Protein AF-A0A3A6Q517-F1 (afdb_monomer_lite)

Sequence (153 aa):
MKALTSQELNMALAALRWMQETMEQSNPKELSDFFARLPHFTDEKPLSGEEIDTLCEKMYSLDKPALQTDITDLVDGLGDKVSASVEIGNIGGELLLSAKGYSDCNSEDNVGFPLLIENNAGNLQLRVWADINKEDPTHVISLQGAKNEMRQE

Radius of gyration: 21.22 Å; chains: 1; bounding box: 34×65×42 Å

Secondary structure (DSSP, 8-state):
-PPPPHHHHHHHHHHHHHHHHHHHHS-HHHHHHHHTTS----SPPPPPHHHHHHHHHHHHTS----EEEEE---SSS-SPPEEEEEEE-SSS--EEEEETTB--TTS-TTTS-SEEEEEETTEEEEEE---TT-SS-SEEEE-GGGSGGG---

Structure (mmCIF, N/CA/C/O backbone):
data_AF-A0A3A6Q517-F1
#
_entry.id   AF-A0A3A6Q517-F1
#
loop_
_atom_site.group_PDB
_atom_site.id
_atom_site.type_symbol
_atom_site.label_atom_id
_atom_site.label_alt_id
_atom_site.label_comp_id
_atom_site.label_asym_id
_atom_site.label_entity_id
_atom_site.label_seq_id
_atom_site.pdbx_PDB_ins_code
_atom_site.Cartn_x
_atom_site.Cartn_y
_atom_site.Cartn_z
_atom_site.occupancy
_atom_site.B_iso_or_equiv
_atom_site.auth_seq_id
_atom_site.auth_comp_id
_atom_site.auth_asym_id
_atom_site.auth_atom_id
_atom_site.pdbx_PDB_model_num
ATOM 1 N N . MET A 1 1 ? 16.006 15.776 25.850 1.00 39.28 1 MET A N 1
ATOM 2 C CA . MET A 1 1 ? 14.824 15.877 24.967 1.00 39.28 1 MET A CA 1
ATOM 3 C C . MET A 1 1 ? 14.532 14.489 24.431 1.00 39.28 1 MET A C 1
ATOM 5 O O . MET A 1 1 ? 15.463 13.849 23.961 1.00 39.28 1 MET A O 1
ATOM 9 N N . LYS A 1 2 ? 13.303 13.985 24.586 1.00 38.66 2 LYS A N 1
ATOM 10 C CA . LYS A 1 2 ? 12.895 12.700 24.002 1.00 38.66 2 LYS A CA 1
ATOM 11 C C . LYS A 1 2 ? 12.576 12.963 22.528 1.00 38.66 2 LYS A C 1
ATOM 13 O O . LYS A 1 2 ? 11.812 13.883 22.257 1.00 38.66 2 LYS A O 1
ATOM 18 N N . ALA A 1 3 ? 13.210 12.237 21.610 1.00 47.69 3 ALA A N 1
ATOM 19 C CA . ALA A 1 3 ? 12.895 12.350 20.189 1.00 47.69 3 ALA A CA 1
ATOM 20 C C . ALA A 1 3 ? 11.432 11.940 19.969 1.00 47.69 3 ALA A C 1
ATOM 22 O O . ALA A 1 3 ? 10.986 10.947 20.551 1.00 47.69 3 ALA A O 1
ATOM 23 N N . LEU A 1 4 ? 10.700 12.730 19.183 1.00 45.78 4 LEU A N 1
ATOM 24 C CA . LEU A 1 4 ? 9.345 12.386 18.764 1.00 45.78 4 LEU A CA 1
ATOM 25 C C . LEU A 1 4 ? 9.402 11.121 17.906 1.00 45.78 4 LEU A C 1
ATOM 27 O O . LEU A 1 4 ? 10.318 10.937 17.103 1.00 45.78 4 LEU A O 1
ATOM 31 N N . THR A 1 5 ? 8.430 10.243 18.093 1.00 50.12 5 THR A N 1
ATOM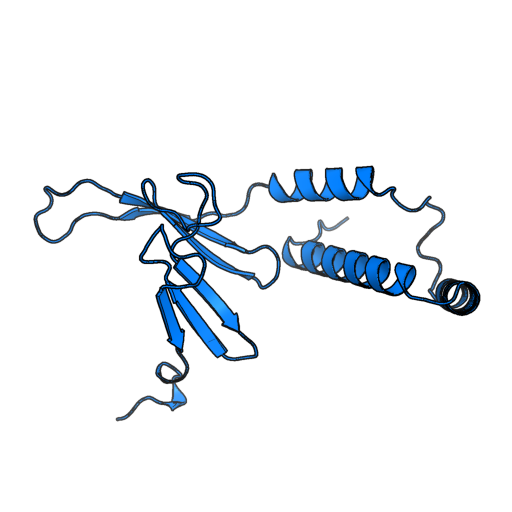 32 C CA . THR A 1 5 ? 8.226 9.082 17.228 1.00 50.12 5 THR A CA 1
ATOM 33 C C . THR A 1 5 ? 7.721 9.535 15.856 1.00 50.12 5 THR A C 1
ATOM 35 O O . THR A 1 5 ? 7.118 10.602 15.724 1.00 50.12 5 THR A O 1
ATOM 38 N N . SER A 1 6 ? 7.925 8.718 14.820 1.00 47.69 6 SER A N 1
ATOM 39 C CA . SER A 1 6 ? 7.475 9.034 13.455 1.00 47.69 6 SER A CA 1
ATOM 40 C C . SER A 1 6 ? 5.971 9.327 13.387 1.00 47.69 6 SER A C 1
ATOM 42 O O . SER A 1 6 ? 5.545 10.225 12.671 1.00 47.69 6 SER A O 1
ATOM 44 N N . GLN A 1 7 ? 5.170 8.635 14.201 1.00 45.28 7 GLN A N 1
ATOM 45 C CA . GLN A 1 7 ? 3.728 8.857 14.304 1.00 45.28 7 GLN A CA 1
ATOM 46 C C . GLN A 1 7 ? 3.382 10.233 14.898 1.00 45.28 7 GLN A C 1
ATOM 48 O O . GLN A 1 7 ? 2.520 10.935 14.371 1.00 45.28 7 GLN A O 1
ATOM 53 N N . GLU A 1 8 ? 4.072 10.644 15.967 1.00 46.62 8 GLU A N 1
ATOM 54 C CA . GLU A 1 8 ? 3.880 11.961 16.591 1.00 46.62 8 GLU A CA 1
ATOM 55 C C . GLU A 1 8 ? 4.277 13.096 15.636 1.00 46.62 8 GLU A C 1
ATOM 57 O O . GLU A 1 8 ? 3.623 14.138 15.596 1.00 46.62 8 GLU A O 1
ATOM 62 N N . LEU A 1 9 ? 5.308 12.874 14.821 1.00 55.22 9 LEU A N 1
ATOM 63 C CA . LEU A 1 9 ? 5.776 13.842 13.835 1.00 55.22 9 LEU A CA 1
ATOM 64 C C . LEU A 1 9 ? 4.800 13.988 12.653 1.00 55.22 9 LEU A C 1
ATOM 66 O O . LEU A 1 9 ? 4.502 15.105 12.232 1.00 55.22 9 LEU A O 1
ATOM 70 N N . ASN A 1 10 ? 4.234 12.881 12.168 1.00 48.44 10 ASN A N 1
ATOM 71 C CA . ASN A 1 10 ? 3.247 12.896 11.085 1.00 48.44 10 ASN A CA 1
ATOM 72 C C . ASN A 1 10 ? 1.922 13.544 11.514 1.00 48.44 10 ASN A C 1
ATOM 74 O O . ASN A 1 10 ? 1.327 14.303 10.749 1.00 48.44 10 ASN A O 1
ATOM 78 N N . MET A 1 11 ? 1.494 13.332 12.764 1.00 48.19 11 MET A N 1
ATOM 79 C CA . MET A 1 11 ? 0.357 14.058 13.339 1.00 48.19 11 MET A CA 1
ATOM 80 C C . MET A 1 11 ? 0.623 15.564 13.441 1.00 48.19 11 MET A C 1
ATOM 82 O O . MET A 1 11 ? -0.268 16.362 13.146 1.00 48.19 11 MET A O 1
ATOM 86 N N . ALA A 1 12 ? 1.838 15.962 13.829 1.00 56.16 12 ALA A N 1
ATOM 87 C CA . ALA A 1 12 ? 2.215 17.371 13.890 1.00 56.16 12 ALA A CA 1
ATOM 88 C C . ALA A 1 12 ? 2.194 18.024 12.496 1.00 56.16 12 ALA A C 1
ATOM 90 O O . ALA A 1 12 ? 1.658 19.120 12.345 1.00 56.16 12 ALA A O 1
ATOM 91 N N . LEU A 1 13 ? 2.686 17.335 11.462 1.00 56.12 13 LEU A N 1
ATOM 92 C CA . LEU A 1 13 ? 2.620 17.816 10.078 1.00 56.12 13 LEU A CA 1
ATOM 93 C C . LEU A 1 13 ? 1.189 17.934 9.546 1.00 56.12 13 LEU A C 1
ATOM 95 O O . LEU A 1 13 ? 0.857 18.937 8.917 1.00 56.12 13 LEU A O 1
ATOM 99 N N . ALA A 1 14 ? 0.339 16.933 9.791 1.00 50.75 14 ALA A N 1
ATOM 100 C CA . ALA A 1 14 ? -1.060 16.976 9.370 1.00 50.75 14 ALA A CA 1
ATOM 101 C C . ALA A 1 14 ? -1.801 18.155 10.021 1.00 50.75 14 ALA A C 1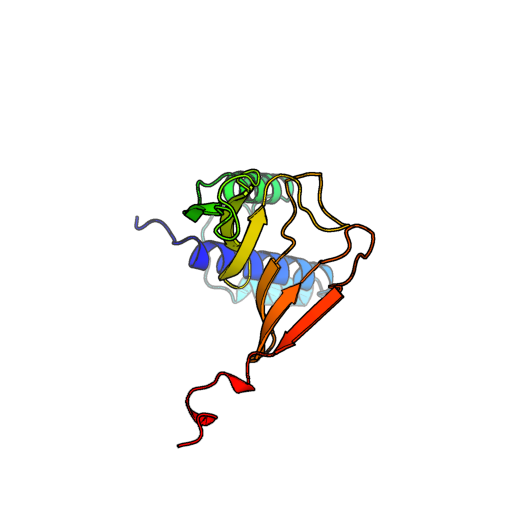
ATOM 103 O O . ALA A 1 14 ? -2.565 18.851 9.354 1.00 50.75 14 ALA A O 1
ATOM 104 N N . ALA A 1 15 ? -1.515 18.431 11.298 1.00 54.28 15 ALA A N 1
ATOM 105 C CA . ALA A 1 15 ? -2.044 19.598 11.993 1.00 54.28 15 ALA A CA 1
ATOM 106 C C . ALA A 1 15 ? -1.531 20.915 11.388 1.00 54.28 15 ALA A C 1
ATOM 108 O O . ALA A 1 15 ? -2.323 21.832 11.187 1.00 54.28 15 ALA A O 1
ATOM 109 N N . LEU A 1 16 ? -0.240 21.003 11.049 1.00 59.94 16 LEU A N 1
ATOM 110 C CA . LEU A 1 16 ? 0.347 22.194 10.426 1.00 59.94 16 LEU A CA 1
ATOM 111 C C . LEU A 1 16 ? -0.229 22.466 9.028 1.00 59.94 16 LEU A C 1
ATOM 113 O O . LEU A 1 16 ? -0.561 23.610 8.729 1.00 59.94 16 LEU A O 1
ATOM 117 N N . ARG A 1 17 ? -0.417 21.431 8.200 1.00 54.97 17 ARG A N 1
ATOM 118 C CA . ARG A 1 17 ? -1.037 21.563 6.869 1.00 54.97 17 ARG A CA 1
ATOM 119 C C . ARG A 1 17 ? -2.504 21.962 6.951 1.00 54.97 17 ARG A C 1
ATOM 121 O O . ARG A 1 17 ? -2.914 22.902 6.282 1.00 54.97 17 ARG A O 1
ATOM 128 N N . TRP A 1 18 ? -3.273 21.315 7.827 1.00 57.59 18 TRP A N 1
ATOM 129 C CA . TRP A 1 18 ? -4.666 21.693 8.058 1.00 57.59 18 TRP A CA 1
ATOM 130 C C . TRP A 1 18 ? -4.785 23.139 8.553 1.00 57.59 18 TRP A C 1
ATOM 132 O O . TRP A 1 18 ? -5.655 23.882 8.097 1.00 57.59 18 TRP A O 1
ATOM 142 N N . MET A 1 19 ? -3.888 23.568 9.449 1.00 58.69 19 MET A N 1
ATOM 143 C CA . MET A 1 19 ? -3.813 24.966 9.863 1.00 58.69 19 MET A CA 1
ATOM 144 C C . MET A 1 19 ? -3.512 25.869 8.667 1.00 58.69 19 MET A C 1
ATOM 146 O O . MET A 1 19 ? -4.212 26.857 8.496 1.00 58.69 19 MET A O 1
ATOM 150 N N . GLN A 1 20 ? -2.537 25.536 7.819 1.00 58.16 20 GLN A N 1
ATOM 151 C CA . GLN A 1 20 ? -2.196 26.331 6.635 1.00 58.16 20 GLN A CA 1
ATOM 152 C C . GLN A 1 20 ? -3.383 26.501 5.673 1.00 58.16 20 GLN A C 1
ATOM 154 O O . GLN A 1 20 ? -3.731 27.630 5.331 1.00 58.16 20 GLN A O 1
ATOM 159 N N . GLU A 1 21 ? -4.062 25.412 5.318 1.00 58.59 21 GLU A N 1
ATOM 160 C CA . GLU A 1 21 ? -5.232 25.432 4.428 1.00 58.59 21 GLU A CA 1
ATOM 161 C C . GLU A 1 21 ? -6.407 26.212 5.034 1.00 58.59 21 GLU A C 1
ATOM 163 O O . GLU A 1 21 ? -7.084 26.984 4.353 1.00 58.59 21 GLU A O 1
ATOM 168 N N . THR A 1 22 ? -6.625 26.059 6.342 1.00 57.16 22 THR A N 1
ATOM 169 C CA . THR A 1 22 ? -7.655 26.810 7.070 1.00 57.16 22 THR A CA 1
ATOM 170 C C . THR A 1 22 ? -7.302 28.298 7.128 1.00 57.16 22 THR A C 1
ATOM 172 O O . THR A 1 22 ? -8.184 29.150 7.013 1.00 57.16 22 THR A O 1
ATOM 175 N N . MET A 1 23 ? -6.017 28.638 7.263 1.00 55.53 23 MET A N 1
ATOM 176 C CA . MET A 1 23 ? -5.536 30.019 7.314 1.00 55.53 23 MET A CA 1
ATOM 177 C C . MET A 1 23 ? -5.694 30.754 5.981 1.00 55.53 23 MET A C 1
ATOM 179 O O . MET A 1 23 ? -6.083 31.918 5.984 1.00 55.53 23 MET A O 1
ATOM 183 N N . GLU A 1 24 ? -5.465 30.085 4.851 1.00 61.19 24 GLU A N 1
ATOM 184 C CA . GLU A 1 24 ? -5.629 30.671 3.511 1.00 61.19 24 GLU A CA 1
ATOM 185 C C . GLU A 1 24 ? -7.087 31.035 3.181 1.00 61.19 24 GLU A C 1
ATOM 187 O O . GLU A 1 24 ? -7.343 31.931 2.377 1.00 61.19 24 GLU A O 1
ATOM 192 N N . GLN A 1 25 ? -8.051 30.377 3.830 1.00 59.19 25 GLN A N 1
ATOM 193 C CA . GLN A 1 25 ? -9.485 30.577 3.597 1.00 59.19 25 GLN A CA 1
ATOM 194 C C . GLN A 1 25 ? -10.156 31.498 4.630 1.00 59.19 25 GLN A C 1
ATOM 196 O O . GLN A 1 25 ? -11.328 31.849 4.475 1.00 59.19 25 GLN A O 1
ATOM 201 N N . SER A 1 26 ? -9.439 31.896 5.684 1.00 58.69 26 SER A N 1
ATOM 202 C CA . SER A 1 26 ? -10.014 32.596 6.839 1.00 58.69 26 SER A CA 1
ATOM 203 C C . SER A 1 26 ? -9.890 34.121 6.754 1.00 58.69 26 SER A C 1
ATOM 205 O O . SER A 1 26 ? -8.924 34.676 6.233 1.00 58.69 26 SER A O 1
ATOM 207 N N . ASN A 1 27 ? -10.869 34.830 7.328 1.00 67.69 27 ASN A N 1
ATOM 208 C CA . ASN A 1 27 ? -10.854 36.289 7.427 1.00 67.69 27 ASN A CA 1
ATOM 209 C C . ASN A 1 27 ? -9.667 36.759 8.304 1.00 67.69 27 ASN A C 1
ATOM 211 O O . ASN A 1 27 ? -9.526 36.275 9.431 1.00 67.69 27 ASN A O 1
ATOM 215 N N . PRO A 1 28 ? -8.861 37.751 7.868 1.00 62.62 28 PRO A N 1
ATOM 216 C CA . PRO A 1 28 ? -7.705 38.266 8.614 1.00 62.62 28 PRO A CA 1
ATOM 217 C C . PRO A 1 28 ? -7.968 38.620 10.084 1.00 62.62 28 PRO A C 1
ATOM 219 O O . PRO A 1 28 ? -7.081 38.497 10.928 1.00 62.62 28 PRO A O 1
ATOM 222 N N . LYS A 1 29 ? -9.192 39.055 10.411 1.00 64.19 29 LYS A N 1
ATOM 223 C CA . LYS A 1 29 ? -9.570 39.413 11.784 1.00 64.19 29 LYS A CA 1
ATOM 224 C C . LYS A 1 29 ? -9.787 38.189 12.683 1.00 64.19 29 LYS A C 1
ATOM 226 O O . LYS A 1 29 ? -9.386 38.209 13.840 1.00 64.19 29 LYS A O 1
ATOM 231 N N . GLU A 1 30 ? -10.368 37.119 12.149 1.00 61.91 30 GLU A N 1
ATOM 232 C CA . GLU A 1 30 ? -10.580 35.869 12.893 1.00 61.91 30 GLU A CA 1
ATOM 233 C C . GLU A 1 30 ? -9.257 35.139 13.142 1.00 61.91 30 GLU A C 1
ATOM 235 O O . GLU A 1 30 ? -9.056 34.569 14.213 1.00 61.91 30 GLU A O 1
ATOM 240 N N . LEU A 1 31 ? -8.317 35.242 12.197 1.00 58.44 31 LEU A N 1
ATOM 241 C CA . LEU A 1 31 ? -6.949 34.746 12.353 1.00 58.44 31 LEU A CA 1
ATOM 242 C C . LEU A 1 31 ? -6.211 35.449 13.492 1.00 58.44 31 LEU A C 1
ATOM 244 O O . LEU A 1 31 ? -5.636 34.788 14.354 1.00 58.44 31 LEU A O 1
ATOM 248 N N . SER A 1 32 ? -6.281 36.781 13.532 1.00 56.44 32 SER A N 1
ATOM 249 C CA . SER A 1 32 ? -5.747 37.607 14.625 1.00 56.44 32 SER A CA 1
ATOM 250 C C . SER A 1 32 ? -6.244 37.130 15.994 1.00 56.44 32 SER A C 1
ATOM 252 O O . SER A 1 32 ? -5.451 36.893 16.907 1.00 56.44 32 SER A O 1
ATOM 254 N N . ASP A 1 33 ? -7.558 36.944 16.123 1.00 62.28 33 ASP A N 1
ATOM 255 C CA . ASP A 1 33 ? -8.184 36.562 17.389 1.00 62.28 33 ASP A CA 1
ATOM 256 C C . ASP A 1 33 ? -7.875 35.103 17.769 1.00 62.28 33 ASP A C 1
ATOM 258 O O . ASP A 1 33 ? -7.776 34.776 18.953 1.00 62.28 33 ASP A O 1
ATOM 262 N N . PHE A 1 34 ? -7.681 34.221 16.784 1.00 60.50 34 PHE A N 1
ATOM 263 C CA . PHE A 1 34 ? -7.238 32.843 16.996 1.00 60.50 34 PHE A CA 1
ATOM 264 C C . PHE A 1 34 ? -5.795 32.779 17.517 1.00 60.50 34 PHE A C 1
ATOM 266 O O . PHE A 1 34 ? -5.551 32.150 18.548 1.00 60.50 34 PHE A O 1
ATOM 273 N N . PHE A 1 35 ? -4.854 33.485 16.880 1.00 52.47 35 PHE A N 1
ATOM 274 C CA . PHE A 1 35 ? -3.457 33.545 17.330 1.00 52.47 35 PHE A CA 1
ATOM 275 C C . PHE A 1 35 ? -3.313 34.168 18.721 1.00 52.47 35 PHE A C 1
ATOM 277 O O . PHE A 1 35 ? -2.495 33.707 19.512 1.00 52.47 35 PHE A O 1
ATOM 284 N N . ALA A 1 36 ? -4.149 35.153 19.061 1.00 56.16 36 ALA A N 1
ATOM 285 C CA . ALA A 1 36 ? -4.180 35.747 20.397 1.00 56.16 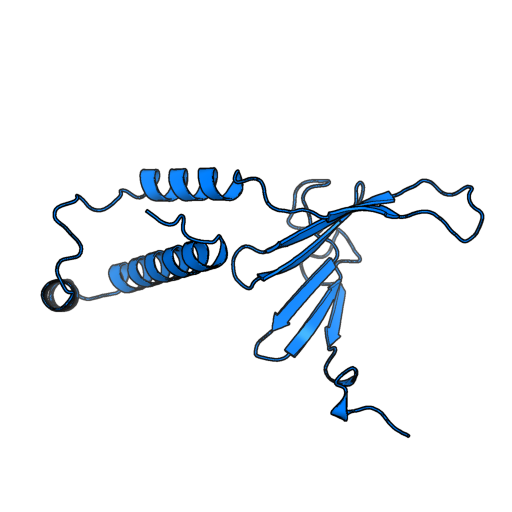36 ALA A CA 1
ATOM 286 C C . ALA A 1 36 ? -4.658 34.774 21.494 1.00 56.16 36 ALA A C 1
ATOM 288 O O . ALA A 1 36 ? -4.417 35.013 22.678 1.00 56.16 36 ALA A O 1
ATOM 289 N N . ARG A 1 37 ? -5.358 33.692 21.120 1.00 53.81 37 ARG A N 1
ATOM 290 C CA . ARG A 1 37 ? -5.904 32.684 22.044 1.00 53.81 37 ARG A CA 1
ATOM 291 C C . ARG A 1 37 ? -5.041 31.434 22.165 1.00 53.81 37 ARG A C 1
ATOM 293 O O . ARG A 1 37 ? -5.256 30.659 23.099 1.00 53.81 37 ARG A O 1
ATOM 300 N N . LEU A 1 38 ? -4.103 31.216 21.246 1.00 46.97 38 LEU A N 1
ATOM 301 C CA . LEU A 1 38 ? -3.132 30.142 21.388 1.00 46.97 38 LEU A CA 1
ATOM 302 C C . LEU A 1 38 ? -2.158 30.506 22.519 1.00 46.97 38 LEU A C 1
ATOM 304 O O . LEU A 1 38 ? -1.681 31.642 22.570 1.00 46.97 38 LEU A O 1
ATOM 308 N N . PRO A 1 39 ? -1.847 29.579 23.445 1.00 42.88 39 PRO A N 1
ATOM 309 C CA . PRO A 1 39 ? -0.744 29.801 24.371 1.00 42.88 39 PRO A CA 1
ATOM 310 C C . PRO A 1 39 ? 0.507 30.080 23.535 1.00 42.88 39 PRO A C 1
ATOM 312 O O . PRO A 1 39 ? 0.703 29.409 22.524 1.00 42.88 39 PRO A O 1
ATOM 315 N N . HIS A 1 40 ? 1.305 31.084 23.917 1.00 43.91 40 HIS A N 1
ATOM 316 C CA . HIS A 1 40 ? 2.513 31.481 23.195 1.00 43.91 40 HIS A CA 1
ATOM 317 C C . HIS A 1 40 ? 3.434 30.270 22.991 1.00 43.91 40 HIS A C 1
ATOM 319 O O . HIS A 1 40 ? 4.265 29.954 23.844 1.00 43.91 40 HIS A O 1
ATOM 325 N N . PHE A 1 41 ? 3.292 29.584 21.858 1.00 39.03 41 PHE A N 1
ATOM 326 C CA . PHE A 1 41 ? 4.268 28.635 21.350 1.00 39.03 41 PHE A CA 1
ATOM 327 C C . PHE A 1 41 ? 5.429 29.459 20.786 1.00 39.03 41 PHE A C 1
ATOM 329 O O . PHE A 1 41 ? 5.582 29.593 19.583 1.00 39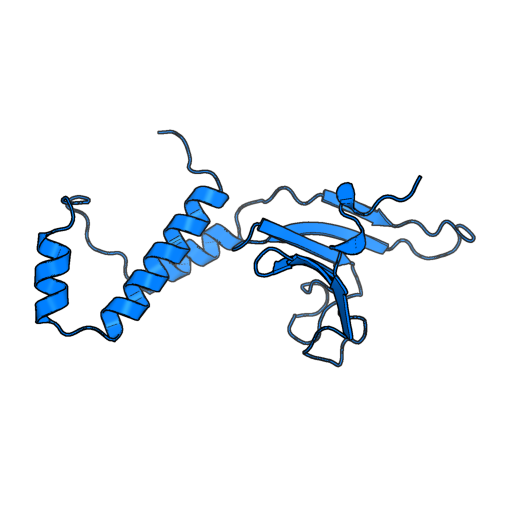.03 41 PHE A O 1
ATOM 336 N N . THR A 1 42 ? 6.170 30.042 21.735 1.00 40.88 42 THR A N 1
ATOM 337 C CA . THR A 1 42 ? 7.568 30.495 21.717 1.00 40.88 42 THR A CA 1
ATOM 338 C C . THR A 1 42 ? 7.998 31.526 20.670 1.00 40.88 42 THR A C 1
ATOM 340 O O . THR A 1 42 ? 7.559 31.520 19.533 1.00 40.88 42 THR A O 1
ATOM 343 N N . ASP A 1 43 ? 8.907 32.407 21.090 1.00 40.12 43 ASP A N 1
ATOM 344 C CA . ASP A 1 43 ? 9.498 33.569 20.404 1.00 40.12 43 ASP A CA 1
ATOM 345 C C . ASP A 1 43 ? 10.247 33.292 19.074 1.00 40.12 43 ASP A C 1
ATOM 347 O O . ASP A 1 43 ? 11.142 34.047 18.689 1.00 40.12 43 ASP A O 1
ATOM 351 N N . GLU A 1 44 ? 9.923 32.217 18.359 1.00 46.38 44 GLU A N 1
ATOM 352 C CA . GLU A 1 44 ? 10.574 31.836 17.110 1.00 46.38 44 GLU A CA 1
ATOM 353 C C . GLU A 1 44 ? 9.738 32.232 15.889 1.00 46.38 44 GLU A C 1
ATOM 355 O O . GLU A 1 44 ? 8.507 32.172 15.869 1.00 46.38 44 GLU A O 1
ATOM 360 N N . LYS A 1 45 ? 10.436 32.689 14.846 1.00 49.06 45 LYS A N 1
ATOM 361 C CA . LYS A 1 45 ? 9.824 33.079 13.576 1.00 49.06 45 LYS A CA 1
ATOM 362 C C . LYS A 1 45 ? 9.120 31.856 12.958 1.00 49.06 45 LYS A C 1
ATOM 364 O O . LYS A 1 45 ? 9.726 30.786 12.940 1.00 49.06 45 LYS A O 1
ATOM 369 N N . PRO A 1 46 ? 7.901 32.004 12.404 1.00 54.78 46 PRO A N 1
ATOM 370 C CA . PRO A 1 46 ? 7.251 30.929 11.661 1.00 54.78 46 PRO A CA 1
ATOM 371 C C . PRO A 1 46 ? 8.163 30.402 10.549 1.00 54.78 46 PRO A C 1
ATOM 373 O O . PRO A 1 46 ? 8.814 31.199 9.865 1.00 54.78 46 PRO A O 1
ATOM 376 N N . LEU A 1 47 ? 8.177 29.080 10.362 1.00 55.16 47 LEU A N 1
ATOM 377 C CA . LEU A 1 47 ? 8.879 28.446 9.248 1.00 55.16 47 LEU A CA 1
ATOM 378 C C . LEU A 1 47 ? 8.284 28.934 7.922 1.00 55.16 47 LEU A C 1
ATOM 380 O O . LEU A 1 47 ? 7.067 29.037 7.763 1.00 55.16 47 LEU A O 1
ATOM 384 N N . SER A 1 48 ? 9.153 29.247 6.971 1.00 66.81 48 SER A N 1
ATOM 385 C CA . SER A 1 48 ? 8.784 29.506 5.583 1.00 66.81 48 SER A CA 1
ATOM 386 C C . SER A 1 48 ? 8.354 28.219 4.874 1.00 66.81 48 SER A C 1
ATOM 388 O O . SER A 1 48 ? 8.689 27.117 5.305 1.00 66.81 48 SER A O 1
ATOM 390 N N . GLY A 1 49 ? 7.633 28.355 3.755 1.00 58.12 49 GLY A N 1
ATOM 391 C CA . GLY A 1 49 ? 7.222 27.205 2.938 1.00 58.12 49 GLY A CA 1
ATOM 392 C C . GLY A 1 49 ? 8.404 26.326 2.512 1.00 58.12 49 GLY A C 1
ATOM 393 O O . GLY A 1 49 ? 8.344 25.116 2.666 1.00 58.12 49 GLY A O 1
ATOM 394 N N . GLU A 1 50 ? 9.525 26.933 2.114 1.00 66.00 50 GLU A N 1
ATOM 395 C CA . GLU A 1 50 ? 10.751 26.215 1.731 1.00 66.00 50 GLU A CA 1
ATOM 396 C C . GLU A 1 50 ? 11.364 25.421 2.901 1.00 66.00 50 GLU A C 1
ATOM 398 O O . GLU A 1 50 ? 11.873 24.313 2.721 1.00 66.00 50 GLU A O 1
ATOM 403 N N . GLU A 1 51 ? 11.285 25.950 4.126 1.00 60.62 51 GLU A N 1
ATOM 404 C CA . GLU A 1 51 ? 11.733 25.238 5.328 1.00 60.62 51 GLU A CA 1
ATOM 405 C C . GLU A 1 51 ? 10.815 24.055 5.656 1.00 60.62 51 GLU A C 1
ATOM 407 O O . GLU A 1 51 ? 11.302 22.999 6.065 1.00 60.62 51 GLU A O 1
ATOM 412 N N . ILE A 1 52 ? 9.504 24.205 5.440 1.00 60.84 52 ILE A N 1
ATOM 413 C CA . ILE A 1 52 ? 8.528 23.118 5.578 1.00 60.84 52 ILE A CA 1
ATOM 414 C C . ILE A 1 52 ? 8.796 22.031 4.533 1.00 60.84 52 ILE A C 1
ATOM 416 O O . ILE A 1 52 ? 8.832 20.852 4.888 1.00 60.84 52 ILE A O 1
ATOM 420 N N . ASP A 1 53 ? 9.040 22.406 3.279 1.00 60.56 53 ASP A N 1
ATOM 421 C CA . ASP A 1 53 ? 9.344 21.471 2.193 1.00 60.56 53 ASP A CA 1
ATOM 422 C C . ASP A 1 53 ? 10.643 20.707 2.475 1.00 60.56 53 ASP A C 1
ATOM 424 O O . ASP A 1 53 ? 10.666 19.477 2.444 1.00 60.56 53 ASP A O 1
ATOM 428 N N . THR A 1 54 ? 11.694 21.412 2.898 1.00 67.69 54 THR A N 1
ATOM 429 C CA . THR A 1 54 ? 12.975 20.805 3.292 1.00 67.69 54 THR A CA 1
ATOM 430 C C . THR A 1 54 ? 12.816 19.838 4.471 1.00 67.69 54 THR A C 1
ATOM 432 O O . THR A 1 54 ? 13.468 18.792 4.529 1.00 67.69 54 THR A O 1
ATOM 435 N N . LEU A 1 55 ? 11.975 20.179 5.453 1.00 62.38 55 LEU A N 1
ATOM 436 C CA . LEU A 1 55 ? 11.670 19.288 6.574 1.00 62.38 55 LEU A CA 1
ATOM 437 C C . LEU A 1 55 ? 10.906 18.051 6.104 1.00 62.38 55 LEU A C 1
ATOM 439 O O . LEU A 1 55 ? 11.241 16.948 6.535 1.00 62.38 55 LEU A O 1
ATOM 443 N N . CYS A 1 56 ? 9.943 18.215 5.196 1.00 58.62 56 CYS A N 1
ATOM 444 C CA . CYS A 1 56 ? 9.237 17.099 4.581 1.00 58.62 56 CYS A CA 1
ATOM 445 C C . CYS A 1 56 ? 10.220 16.171 3.852 1.00 58.62 56 CYS A C 1
ATOM 447 O O . CYS A 1 56 ? 10.217 14.972 4.117 1.00 58.62 56 CYS A O 1
ATOM 449 N N . GLU A 1 57 ? 11.113 16.700 3.011 1.00 62.66 57 GLU A N 1
ATOM 450 C CA . GLU A 1 57 ? 12.138 15.916 2.301 1.00 62.66 57 GLU A CA 1
ATOM 451 C C . GLU A 1 57 ? 13.057 15.151 3.261 1.00 62.66 57 GLU A C 1
ATOM 453 O O . GLU A 1 57 ? 13.269 13.945 3.113 1.00 62.66 57 GLU A O 1
ATOM 458 N N . LYS A 1 58 ? 13.552 15.822 4.308 1.00 58.38 58 LYS A N 1
ATOM 459 C CA . LYS A 1 58 ? 14.369 15.174 5.343 1.00 58.38 58 LYS A CA 1
ATOM 460 C C . LYS A 1 58 ? 13.602 14.073 6.066 1.00 58.38 58 LYS A C 1
ATOM 462 O O . LYS A 1 58 ? 14.188 13.042 6.383 1.00 58.38 58 LYS A O 1
ATOM 467 N N . MET A 1 59 ? 12.306 14.257 6.298 1.00 57.12 59 MET A N 1
ATOM 468 C CA . MET A 1 59 ? 11.453 13.235 6.897 1.00 57.12 59 MET A CA 1
ATOM 469 C C . MET A 1 59 ? 11.217 12.037 5.977 1.00 57.12 59 MET A C 1
ATOM 471 O O . MET A 1 59 ? 11.234 10.909 6.464 1.00 57.12 59 MET A O 1
ATOM 475 N N . TYR A 1 60 ? 11.054 12.250 4.668 1.00 53.75 60 TYR A N 1
ATOM 476 C CA . TYR A 1 60 ? 11.014 11.158 3.689 1.00 53.75 60 TYR A CA 1
ATOM 477 C C . TYR A 1 60 ? 12.329 10.367 3.655 1.00 53.75 60 TYR A C 1
ATOM 479 O O . TYR A 1 60 ? 12.303 9.167 3.401 1.00 53.75 60 TYR A O 1
ATOM 487 N N . SER A 1 61 ? 13.456 11.017 3.964 1.00 53.62 61 SER A N 1
ATOM 488 C CA . SER A 1 61 ? 14.790 10.400 4.009 1.00 53.62 61 SER A CA 1
ATOM 489 C C . SER A 1 61 ? 15.144 9.705 5.333 1.00 53.62 61 SER A C 1
ATOM 491 O O . SER A 1 61 ? 16.230 9.136 5.451 1.00 53.62 61 SER A O 1
ATOM 493 N N . LEU A 1 62 ? 14.274 9.769 6.350 1.00 58.22 62 LEU A N 1
ATOM 494 C CA . LEU A 1 62 ? 14.510 9.064 7.610 1.00 58.22 62 LEU A CA 1
ATOM 495 C C . LEU A 1 62 ? 14.435 7.555 7.367 1.00 58.22 62 LEU A C 1
ATOM 497 O O . LEU A 1 62 ? 13.420 7.059 6.884 1.00 58.22 62 LEU A O 1
ATOM 501 N N . ASP A 1 63 ? 15.494 6.841 7.751 1.00 54.59 63 ASP A N 1
ATOM 502 C CA . ASP A 1 63 ? 15.557 5.380 7.704 1.00 54.59 63 ASP A CA 1
ATOM 503 C C . ASP A 1 63 ? 14.373 4.795 8.483 1.00 54.59 63 ASP A C 1
ATOM 505 O O . ASP A 1 63 ? 14.280 4.897 9.713 1.00 54.59 63 ASP A O 1
ATOM 509 N N . LYS A 1 64 ? 13.426 4.210 7.751 1.00 62.91 64 LYS A N 1
ATOM 510 C CA . LYS A 1 64 ? 12.283 3.516 8.333 1.00 62.91 64 LYS A CA 1
ATOM 511 C C . LYS A 1 64 ? 12.625 2.044 8.495 1.00 62.91 64 LYS A C 1
ATOM 513 O O . LYS A 1 64 ? 13.341 1.484 7.665 1.00 62.91 64 LYS A O 1
ATOM 518 N N . PRO A 1 65 ? 12.069 1.372 9.512 1.00 63.81 65 PRO A N 1
ATOM 519 C CA . PRO A 1 65 ? 12.134 -0.075 9.569 1.00 63.81 65 PRO A CA 1
ATOM 520 C C . PRO A 1 65 ? 11.315 -0.651 8.405 1.00 63.81 65 PRO A C 1
ATOM 522 O O . PRO A 1 65 ? 10.100 -0.797 8.505 1.00 63.81 65 PRO A O 1
ATOM 525 N N . ALA A 1 66 ? 11.984 -0.955 7.296 1.00 71.50 66 ALA A N 1
ATOM 526 C CA . ALA A 1 66 ? 11.439 -1.768 6.224 1.00 71.50 66 ALA A CA 1
ATOM 527 C C . ALA A 1 66 ? 11.784 -3.231 6.504 1.00 71.50 66 ALA A C 1
ATOM 529 O O . ALA A 1 66 ? 12.945 -3.571 6.755 1.00 71.50 66 ALA A O 1
ATOM 530 N N . LEU A 1 67 ? 10.788 -4.114 6.455 1.00 83.88 67 LEU A N 1
ATOM 531 C CA . LEU A 1 67 ? 11.059 -5.547 6.447 1.00 83.88 67 LEU A CA 1
ATOM 532 C C . LEU A 1 67 ? 11.332 -5.960 5.003 1.00 83.88 67 LEU A C 1
ATOM 534 O O . LEU A 1 67 ? 10.416 -5.986 4.186 1.00 83.88 67 LEU A O 1
ATOM 538 N N . GLN A 1 68 ? 12.588 -6.266 4.696 1.00 86.88 68 GLN A N 1
ATOM 539 C CA . GLN A 1 68 ? 13.005 -6.713 3.369 1.00 86.88 68 GLN A CA 1
ATOM 540 C C . GLN A 1 68 ? 13.187 -8.227 3.346 1.00 86.88 68 GLN A C 1
ATOM 542 O O . GLN A 1 68 ? 13.726 -8.818 4.286 1.00 86.88 68 GLN A O 1
ATOM 547 N N . THR A 1 69 ? 12.740 -8.861 2.268 1.00 86.81 69 THR A N 1
ATOM 548 C CA . THR A 1 69 ? 12.901 -10.301 2.073 1.00 86.81 69 THR A CA 1
ATOM 549 C C . THR A 1 69 ? 12.816 -10.680 0.596 1.00 86.81 69 THR A C 1
ATOM 551 O O . THR A 1 69 ? 12.382 -9.884 -0.234 1.00 86.81 69 THR A O 1
ATOM 554 N N . ASP A 1 70 ? 13.203 -11.913 0.276 1.00 85.56 70 ASP A N 1
ATOM 555 C CA . ASP A 1 70 ? 12.973 -12.507 -1.037 1.00 85.56 70 ASP A CA 1
ATOM 556 C C . ASP A 1 70 ? 11.805 -13.489 -0.947 1.00 85.56 70 ASP A C 1
ATOM 558 O O . ASP A 1 70 ? 11.836 -14.455 -0.176 1.00 85.56 70 ASP A O 1
ATOM 562 N N . ILE A 1 71 ? 10.787 -13.271 -1.774 1.00 83.94 71 ILE A N 1
ATOM 563 C CA . ILE A 1 71 ? 9.703 -14.226 -1.972 1.00 83.94 71 ILE A CA 1
ATOM 564 C C . ILE A 1 71 ? 10.235 -15.317 -2.901 1.00 83.94 71 ILE A C 1
ATOM 566 O O . ILE A 1 71 ? 10.617 -15.059 -4.045 1.00 83.94 71 ILE A O 1
ATOM 570 N N . THR A 1 72 ? 10.314 -16.536 -2.370 1.00 82.75 72 THR A N 1
ATOM 571 C CA . THR A 1 72 ? 10.827 -17.705 -3.094 1.00 82.75 72 THR A CA 1
ATOM 572 C C . THR A 1 72 ? 9.704 -18.425 -3.820 1.00 82.75 72 THR A C 1
ATOM 574 O O . THR A 1 72 ? 8.599 -18.551 -3.291 1.00 82.75 72 THR A O 1
ATOM 577 N N . ASP A 1 73 ? 9.998 -18.921 -5.021 1.00 79.62 73 ASP A N 1
ATOM 578 C CA . ASP A 1 73 ? 9.096 -19.834 -5.709 1.00 79.62 73 ASP A CA 1
ATOM 579 C C . ASP A 1 73 ? 9.119 -21.201 -5.009 1.00 79.62 73 ASP A C 1
ATOM 581 O O . ASP A 1 73 ? 10.146 -21.884 -4.963 1.00 79.62 73 ASP A O 1
ATOM 585 N N . LEU A 1 74 ? 7.981 -21.580 -4.426 1.00 76.50 74 LEU A N 1
ATOM 586 C CA . LEU A 1 74 ? 7.795 -22.856 -3.733 1.00 76.50 74 LEU A CA 1
ATOM 587 C C . LEU A 1 74 ? 7.165 -23.936 -4.626 1.00 76.50 74 LEU A C 1
ATOM 589 O O . LEU A 1 74 ? 7.003 -25.065 -4.165 1.00 76.50 74 LEU A O 1
ATOM 593 N N . VAL A 1 75 ? 6.779 -23.610 -5.865 1.00 70.81 75 VAL A N 1
ATOM 594 C CA . VAL A 1 75 ? 6.097 -24.541 -6.776 1.00 70.81 75 VAL A CA 1
ATOM 595 C C . VAL A 1 75 ? 7.095 -25.492 -7.431 1.00 70.81 75 VAL A C 1
ATOM 597 O O . VAL A 1 75 ? 6.854 -26.699 -7.450 1.00 70.81 75 VAL A O 1
ATOM 600 N N . ASP A 1 76 ? 8.224 -24.981 -7.924 1.00 63.94 76 ASP A N 1
ATOM 601 C CA . ASP A 1 76 ? 9.265 -25.806 -8.553 1.00 63.94 76 ASP A CA 1
ATOM 602 C C . ASP A 1 76 ? 10.707 -25.453 -8.143 1.00 63.94 76 ASP A C 1
ATOM 604 O O . ASP A 1 76 ? 11.636 -26.186 -8.488 1.00 63.94 76 ASP A O 1
ATOM 608 N N . GLY A 1 77 ? 10.910 -24.374 -7.376 1.00 60.19 77 GLY A N 1
ATOM 609 C CA . GLY A 1 77 ? 12.235 -23.902 -6.963 1.00 60.19 77 GLY A CA 1
ATOM 610 C C . GLY A 1 77 ? 13.131 -23.431 -8.117 1.00 60.19 77 GLY A C 1
ATOM 611 O O . GLY A 1 77 ? 14.328 -23.227 -7.902 1.00 60.19 77 GLY A O 1
ATOM 612 N N . LEU A 1 78 ? 12.576 -23.290 -9.326 1.00 61.91 78 LEU A N 1
ATOM 613 C CA . LEU A 1 78 ? 13.257 -22.850 -10.545 1.00 61.91 78 LEU A CA 1
ATOM 614 C C . LEU A 1 78 ? 12.828 -21.440 -10.973 1.00 61.91 78 LEU A C 1
ATOM 616 O O . LEU A 1 78 ? 13.520 -20.836 -11.791 1.00 61.91 78 LEU A O 1
ATOM 620 N N . GLY A 1 79 ? 11.730 -20.914 -10.423 1.00 66.62 79 GLY A N 1
ATOM 621 C CA . GLY A 1 79 ? 11.319 -19.525 -10.609 1.00 66.62 79 GLY A CA 1
ATOM 622 C C . GLY A 1 79 ? 12.287 -18.508 -9.997 1.00 66.62 79 GLY A C 1
ATOM 623 O O . GLY A 1 79 ? 12.924 -18.745 -8.964 1.00 66.62 79 GLY A O 1
ATOM 624 N N . ASP A 1 80 ? 12.382 -17.344 -10.642 1.00 78.69 80 ASP A N 1
ATOM 625 C CA . ASP A 1 80 ? 13.171 -16.223 -10.141 1.00 78.69 80 ASP A CA 1
ATOM 626 C C . ASP A 1 80 ? 12.625 -15.734 -8.795 1.00 78.69 80 ASP A C 1
ATOM 628 O O . ASP A 1 80 ? 11.418 -15.600 -8.582 1.00 78.69 80 ASP A O 1
ATOM 632 N N . LYS A 1 81 ? 13.540 -15.428 -7.872 1.00 85.06 81 LYS A N 1
ATOM 633 C CA . LYS A 1 81 ? 13.183 -14.793 -6.602 1.00 85.06 81 LYS A CA 1
ATOM 634 C C . LYS A 1 81 ? 12.671 -13.380 -6.852 1.00 85.06 81 LYS A C 1
ATOM 636 O O . LYS A 1 81 ? 13.268 -12.631 -7.625 1.00 85.06 81 LYS A O 1
ATOM 641 N N . VAL A 1 82 ? 11.637 -12.989 -6.113 1.00 88.94 82 VAL A N 1
ATOM 642 C CA . VAL A 1 82 ? 11.131 -11.614 -6.121 1.00 88.94 82 VAL A CA 1
ATOM 643 C C . VAL A 1 82 ? 11.541 -10.927 -4.825 1.00 88.94 82 VAL A C 1
ATOM 645 O O . VAL A 1 82 ? 11.050 -11.275 -3.752 1.00 88.94 82 VAL A O 1
ATOM 648 N N . SER A 1 83 ? 12.437 -9.946 -4.918 1.00 90.50 83 SER A N 1
ATOM 649 C CA . SER A 1 83 ? 12.796 -9.105 -3.774 1.00 90.50 83 SER A CA 1
ATOM 650 C C . SER A 1 83 ? 11.652 -8.150 -3.449 1.00 90.50 83 SER A C 1
ATOM 652 O O . SER A 1 83 ? 11.182 -7.429 -4.331 1.00 90.50 83 SER A O 1
ATOM 654 N N . ALA A 1 84 ? 11.222 -8.137 -2.190 1.00 92.69 84 ALA A N 1
ATOM 655 C CA . ALA A 1 84 ? 10.092 -7.354 -1.708 1.00 92.69 84 ALA A CA 1
ATOM 656 C C . ALA A 1 84 ? 10.427 -6.613 -0.405 1.00 92.69 84 ALA A C 1
ATOM 658 O O . ALA A 1 84 ? 11.220 -7.092 0.415 1.00 92.69 84 ALA A O 1
ATOM 659 N N . SER A 1 85 ? 9.796 -5.456 -0.199 1.00 91.38 85 SER A N 1
ATOM 660 C CA . SER A 1 85 ? 9.826 -4.717 1.069 1.00 91.38 85 SER A CA 1
ATOM 661 C C . SER A 1 85 ? 8.412 -4.508 1.598 1.00 91.38 85 SER A C 1
ATOM 663 O O . SER A 1 85 ? 7.463 -4.373 0.828 1.00 91.38 85 SER A O 1
ATOM 665 N N . VAL A 1 86 ? 8.278 -4.470 2.924 1.00 92.31 86 VAL A N 1
ATOM 666 C CA . VAL A 1 86 ? 7.088 -3.946 3.599 1.00 92.31 86 VAL A CA 1
ATOM 667 C C . VAL A 1 86 ? 7.476 -2.721 4.410 1.00 92.31 86 VAL A C 1
ATOM 669 O O . VAL A 1 86 ? 8.423 -2.767 5.198 1.00 92.31 86 VAL A O 1
ATOM 672 N N . GLU A 1 87 ? 6.717 -1.647 4.230 1.00 89.62 87 GLU A N 1
ATOM 673 C CA . GLU A 1 87 ? 6.943 -0.335 4.826 1.00 89.62 87 GLU A CA 1
ATOM 674 C C . GLU A 1 87 ? 5.684 0.167 5.534 1.00 89.62 87 GLU A C 1
ATOM 676 O O . GLU A 1 87 ? 4.562 -0.203 5.189 1.00 89.62 87 GLU A O 1
ATOM 681 N N . ILE A 1 88 ? 5.874 1.025 6.538 1.00 84.94 88 ILE A N 1
ATOM 682 C CA . ILE A 1 88 ? 4.778 1.722 7.216 1.00 84.94 88 ILE A CA 1
ATOM 683 C C . ILE A 1 88 ? 4.594 3.088 6.548 1.00 84.94 88 ILE A C 1
ATOM 685 O O . ILE A 1 88 ? 5.534 3.889 6.466 1.00 84.94 88 ILE A O 1
ATOM 689 N N . GLY A 1 89 ? 3.377 3.341 6.078 1.00 79.75 89 GLY A N 1
ATOM 690 C CA . GLY A 1 89 ? 2.979 4.572 5.417 1.00 79.75 89 GLY A CA 1
ATOM 691 C C . GLY A 1 89 ? 2.977 5.787 6.344 1.00 79.75 89 GLY A C 1
ATOM 692 O O . GLY A 1 89 ? 2.909 5.687 7.572 1.00 79.75 89 GLY A O 1
ATOM 693 N N . ASN A 1 90 ? 3.102 6.967 5.738 1.00 67.56 90 ASN A N 1
ATOM 694 C CA . ASN A 1 90 ? 3.388 8.208 6.457 1.00 67.56 90 ASN A CA 1
ATOM 695 C C . ASN A 1 90 ? 2.179 8.806 7.173 1.00 67.56 90 ASN A C 1
ATOM 697 O O . ASN A 1 90 ? 2.360 9.576 8.106 1.00 67.56 90 ASN A O 1
ATOM 701 N N . ILE A 1 91 ? 0.955 8.524 6.741 1.00 65.38 91 ILE A N 1
ATOM 702 C CA . ILE A 1 91 ? -0.198 9.298 7.213 1.00 65.38 91 ILE A CA 1
ATOM 703 C C . ILE A 1 91 ? -1.039 8.467 8.175 1.00 65.38 91 ILE A C 1
ATOM 705 O O . ILE A 1 91 ? -1.294 8.898 9.299 1.00 65.38 91 ILE A O 1
ATOM 709 N N . GLY A 1 92 ? -1.448 7.270 7.757 1.00 70.56 92 GLY A N 1
ATOM 710 C CA . GLY A 1 92 ? -2.355 6.413 8.516 1.00 70.56 92 GLY A CA 1
ATOM 711 C C . GLY A 1 92 ? -1.679 5.237 9.215 1.00 70.56 92 GLY A C 1
ATOM 712 O O . GLY A 1 92 ? -2.351 4.516 9.953 1.00 70.56 92 GLY A O 1
ATOM 713 N N . GLY A 1 93 ? -0.376 5.029 8.999 1.00 79.94 93 GLY A N 1
ATOM 714 C CA . GLY A 1 93 ? 0.312 3.813 9.436 1.00 79.94 93 GLY A CA 1
ATOM 715 C C . GLY A 1 93 ? -0.113 2.572 8.641 1.00 79.94 93 GLY A C 1
ATOM 716 O O . GLY A 1 93 ? -0.028 1.456 9.151 1.00 79.94 93 GLY A O 1
ATOM 717 N N . GLU A 1 94 ? -0.607 2.771 7.418 1.00 90.69 94 GLU A N 1
ATOM 718 C CA . GLU A 1 94 ? -0.896 1.724 6.444 1.00 90.69 94 GLU A CA 1
ATOM 719 C C . GLU A 1 94 ? 0.345 0.869 6.152 1.00 90.69 94 GLU A C 1
ATOM 721 O O . GLU A 1 94 ? 1.477 1.334 6.280 1.00 90.69 94 GLU A O 1
ATOM 726 N N . LEU A 1 95 ? 0.144 -0.391 5.771 1.00 92.44 95 LEU A N 1
ATOM 727 C CA . LEU A 1 95 ? 1.239 -1.265 5.356 1.00 92.44 95 LEU A CA 1
ATOM 728 C C . LEU A 1 95 ? 1.323 -1.258 3.836 1.00 92.44 95 LEU A C 1
ATOM 730 O O . LEU A 1 95 ? 0.359 -1.605 3.154 1.00 92.44 95 LEU A O 1
ATOM 734 N N . LEU A 1 96 ? 2.485 -0.879 3.331 1.00 92.88 96 LEU A N 1
ATOM 735 C CA . LEU A 1 96 ? 2.796 -0.768 1.916 1.00 92.88 96 LEU A CA 1
ATOM 736 C C . LEU A 1 96 ? 3.738 -1.907 1.550 1.00 92.88 96 LEU A C 1
ATOM 738 O O . LEU A 1 96 ? 4.728 -2.115 2.249 1.00 92.88 96 LEU A O 1
ATOM 742 N N . LEU A 1 97 ? 3.443 -2.652 0.487 1.00 95.25 97 LEU A N 1
ATOM 743 C CA . LEU A 1 97 ? 4.338 -3.696 -0.005 1.00 95.25 97 LEU A CA 1
ATOM 744 C C . LEU A 1 97 ? 4.832 -3.331 -1.398 1.00 95.25 97 LEU A C 1
ATOM 746 O O . LEU A 1 97 ? 4.034 -3.149 -2.318 1.00 95.25 97 LEU A O 1
ATOM 750 N N . SER A 1 98 ? 6.153 -3.256 -1.531 1.00 94.50 98 SER A N 1
ATOM 751 C CA . SER A 1 98 ? 6.846 -3.085 -2.805 1.00 94.50 98 SER A CA 1
ATOM 752 C C . SER A 1 98 ? 7.462 -4.415 -3.243 1.00 94.50 98 SER A C 1
ATOM 754 O O . SER A 1 98 ? 7.795 -5.272 -2.416 1.00 94.50 98 SER A O 1
ATOM 756 N N . ALA A 1 99 ? 7.618 -4.600 -4.549 1.00 93.88 99 ALA A N 1
ATOM 757 C CA . ALA A 1 99 ? 8.313 -5.747 -5.113 1.00 93.88 99 ALA A CA 1
ATOM 758 C C . ALA A 1 99 ? 9.081 -5.318 -6.361 1.00 93.88 99 ALA A C 1
ATOM 760 O O . ALA A 1 99 ? 8.536 -4.652 -7.239 1.00 93.88 99 ALA A O 1
ATOM 761 N N . LYS A 1 100 ? 10.351 -5.715 -6.469 1.00 92.69 100 LYS A N 1
ATOM 762 C CA . LYS A 1 100 ? 11.185 -5.366 -7.621 1.00 92.69 100 LYS A CA 1
ATOM 763 C C . LYS A 1 100 ? 10.581 -5.936 -8.907 1.00 92.69 100 LYS A C 1
ATOM 765 O O . LYS A 1 100 ? 10.301 -7.129 -8.985 1.00 92.69 100 LYS A O 1
ATOM 770 N N . GLY A 1 101 ? 10.433 -5.087 -9.919 1.00 93.75 101 GLY A N 1
ATOM 771 C CA . GLY A 1 101 ? 9.766 -5.393 -11.184 1.00 93.75 101 GLY A CA 1
ATOM 772 C C . GLY A 1 101 ? 8.254 -5.152 -11.174 1.00 93.75 101 GLY A C 1
ATOM 773 O O . GLY A 1 101 ? 7.614 -5.380 -12.196 1.00 93.75 101 GLY A O 1
ATOM 774 N N . TYR A 1 102 ? 7.686 -4.687 -10.056 1.00 94.31 102 TYR A N 1
ATOM 775 C CA . TYR A 1 102 ? 6.259 -4.420 -9.891 1.00 94.31 102 TYR A CA 1
ATOM 776 C C . TYR A 1 102 ? 6.051 -2.998 -9.358 1.00 94.31 102 TYR A C 1
ATOM 778 O O . TYR A 1 102 ? 6.814 -2.511 -8.525 1.00 94.31 102 TYR A O 1
ATOM 786 N N . SER A 1 103 ? 5.025 -2.304 -9.844 1.00 94.44 103 SER A N 1
ATOM 787 C CA . SER A 1 103 ? 4.685 -0.932 -9.435 1.00 94.44 103 SER A CA 1
ATOM 788 C C . SER A 1 103 ? 3.193 -0.671 -9.650 1.00 94.44 103 SER A C 1
ATOM 790 O O . SER A 1 103 ? 2.467 -1.551 -10.117 1.00 94.44 103 SER A O 1
ATOM 792 N N . ASP A 1 104 ? 2.741 0.526 -9.293 1.00 92.44 104 ASP A N 1
ATOM 793 C CA . ASP A 1 104 ? 1.423 1.064 -9.627 1.00 92.44 104 ASP A CA 1
ATOM 794 C C . ASP A 1 104 ? 1.533 2.146 -10.714 1.00 92.44 104 ASP A C 1
ATOM 796 O O . ASP A 1 104 ? 2.610 2.679 -10.972 1.00 92.44 104 ASP A O 1
ATOM 800 N N . CYS A 1 105 ? 0.407 2.458 -11.360 1.00 93.38 105 CYS A N 1
ATOM 801 C CA . CYS A 1 105 ? 0.335 3.363 -12.513 1.00 93.38 105 CYS A CA 1
ATOM 802 C C . CYS A 1 105 ? 0.860 4.783 -12.234 1.00 93.38 105 CYS A C 1
ATOM 804 O O . CYS A 1 105 ? 1.218 5.499 -13.168 1.00 93.38 105 CYS A O 1
ATOM 806 N N . ASN A 1 106 ? 0.866 5.208 -10.968 1.00 89.12 106 ASN A N 1
ATOM 807 C CA . ASN A 1 106 ? 1.157 6.585 -10.573 1.00 89.12 106 ASN A CA 1
ATOM 808 C C . ASN A 1 106 ? 2.567 6.768 -10.013 1.00 89.12 106 ASN A C 1
ATOM 810 O O . ASN A 1 106 ? 2.933 7.879 -9.626 1.00 89.12 106 ASN A O 1
ATOM 814 N N . SER A 1 107 ? 3.347 5.694 -9.969 1.00 89.50 107 SER A N 1
ATOM 815 C CA . SER A 1 107 ? 4.683 5.685 -9.396 1.00 89.50 107 SER A CA 1
ATOM 816 C C . SER A 1 107 ? 5.735 5.432 -10.466 1.00 89.50 107 SER A C 1
ATOM 818 O O . SER A 1 107 ? 5.467 4.837 -11.509 1.00 89.50 107 SER A O 1
ATOM 820 N N . GLU A 1 108 ? 6.962 5.870 -10.198 1.00 89.62 108 GLU A N 1
ATOM 821 C CA . GLU A 1 108 ? 8.115 5.469 -11.002 1.00 89.62 108 GLU A CA 1
ATOM 822 C C . GLU A 1 108 ? 8.379 3.959 -10.863 1.00 89.62 108 GLU A C 1
ATOM 824 O O . GLU A 1 108 ? 8.051 3.333 -9.846 1.00 89.62 108 GLU A O 1
ATOM 829 N N . ASP A 1 109 ? 9.014 3.374 -11.880 1.00 89.94 109 ASP A N 1
ATOM 830 C CA . ASP A 1 109 ? 9.353 1.952 -11.904 1.00 89.94 109 ASP A CA 1
ATOM 831 C C . ASP A 1 109 ? 10.155 1.539 -10.659 1.00 89.94 109 ASP A C 1
ATOM 833 O O . ASP A 1 109 ? 11.243 2.051 -10.391 1.00 89.94 109 ASP A O 1
ATOM 837 N N . ASN A 1 110 ? 9.672 0.506 -9.966 1.00 87.25 110 ASN A N 1
ATOM 838 C CA . ASN A 1 110 ? 10.218 -0.048 -8.717 1.00 87.25 110 ASN A CA 1
ATOM 839 C C . ASN A 1 110 ? 10.104 0.866 -7.488 1.00 87.25 110 ASN A C 1
ATOM 841 O O . ASN A 1 110 ? 10.699 0.554 -6.457 1.00 87.25 110 ASN A O 1
ATOM 845 N N . VAL A 1 111 ? 9.358 1.965 -7.584 1.00 86.44 111 VAL A N 1
ATOM 846 C CA . VAL A 1 111 ? 9.090 2.872 -6.458 1.00 86.44 111 VAL A CA 1
ATOM 847 C C . VAL A 1 111 ? 7.672 2.672 -5.914 1.00 86.44 111 VAL A C 1
ATOM 849 O O . VAL A 1 111 ? 7.412 2.957 -4.749 1.00 86.44 111 VAL A O 1
ATOM 852 N N . GLY A 1 112 ? 6.765 2.154 -6.747 1.00 90.00 112 GLY A N 1
ATOM 853 C CA . GLY A 1 112 ? 5.361 1.961 -6.400 1.00 90.00 112 GLY A CA 1
ATOM 854 C C . GLY A 1 112 ? 5.059 0.799 -5.451 1.00 90.00 112 GLY A C 1
ATOM 855 O O . GLY A 1 112 ? 5.871 -0.104 -5.227 1.00 90.00 112 GLY A O 1
ATOM 856 N N . PHE A 1 113 ? 3.823 0.793 -4.954 1.00 93.88 113 PHE A N 1
ATOM 857 C CA . PHE A 1 113 ? 3.311 -0.191 -4.000 1.00 93.88 113 PHE A CA 1
ATOM 858 C C . PHE A 1 113 ? 2.088 -0.909 -4.583 1.00 93.88 113 PHE A C 1
ATOM 860 O O . PHE A 1 113 ? 0.952 -0.477 -4.374 1.00 93.88 113 PHE A O 1
ATOM 867 N N . PRO A 1 114 ? 2.272 -2.036 -5.296 1.00 96.25 114 PRO A N 1
ATOM 868 C CA . PRO A 1 114 ? 1.154 -2.766 -5.894 1.00 96.25 114 PRO A CA 1
ATOM 869 C C . PRO A 1 114 ? 0.150 -3.312 -4.861 1.00 96.25 114 PRO A C 1
ATOM 871 O O . PRO A 1 114 ? -0.973 -3.666 -5.232 1.00 96.25 114 PRO A O 1
ATOM 874 N N . LEU A 1 115 ? 0.523 -3.386 -3.575 1.00 97.06 115 LEU A N 1
ATOM 875 C CA . LEU A 1 115 ? -0.335 -3.832 -2.476 1.00 97.06 115 LEU A CA 1
ATOM 876 C C . LEU A 1 115 ? -0.299 -2.852 -1.295 1.00 97.06 115 LEU A C 1
ATOM 878 O O . LEU A 1 115 ? 0.771 -2.436 -0.847 1.00 97.06 115 LEU A O 1
ATOM 882 N N . LEU A 1 116 ? -1.479 -2.566 -0.741 1.00 95.69 116 LEU A N 1
ATOM 883 C CA . LEU A 1 116 ? -1.656 -1.675 0.408 1.00 95.69 116 LEU A CA 1
ATOM 884 C C . LEU A 1 116 ? -2.705 -2.230 1.377 1.00 95.69 116 LEU A C 1
ATOM 886 O O . LEU A 1 116 ? -3.826 -2.539 0.973 1.00 95.69 116 LEU A O 1
ATOM 890 N N . ILE A 1 117 ? -2.359 -2.325 2.663 1.00 96.62 117 ILE A N 1
ATOM 891 C CA . ILE A 1 117 ? -3.296 -2.633 3.752 1.00 96.62 117 ILE A CA 1
ATOM 892 C C . ILE A 1 117 ? -3.554 -1.359 4.544 1.00 96.62 117 ILE A C 1
ATOM 894 O O . ILE A 1 117 ? -2.637 -0.797 5.137 1.00 96.62 117 ILE A O 1
ATOM 898 N N . GLU A 1 118 ? -4.811 -0.941 4.617 1.00 95.12 118 GLU A N 1
ATOM 899 C CA . GLU A 1 118 ? -5.199 0.289 5.306 1.00 95.12 118 GLU A CA 1
ATOM 900 C C . GLU A 1 118 ? -6.444 0.118 6.171 1.00 95.12 118 GLU A C 1
ATOM 902 O O . GLU A 1 118 ? -7.245 -0.807 6.001 1.00 95.12 118 GLU A O 1
ATOM 907 N N . ASN A 1 119 ? -6.629 1.084 7.066 1.00 92.94 119 ASN A N 1
ATOM 908 C CA . ASN A 1 119 ? -7.887 1.326 7.745 1.00 92.94 119 ASN A CA 1
ATOM 909 C C . ASN A 1 119 ? -8.652 2.443 7.021 1.00 92.94 119 ASN A C 1
ATOM 911 O O . ASN A 1 119 ? -8.390 3.625 7.228 1.00 92.94 119 ASN A O 1
ATOM 915 N N . ASN A 1 120 ? -9.627 2.062 6.200 1.00 91.50 120 ASN A N 1
ATOM 916 C CA . ASN A 1 120 ? -10.491 2.999 5.497 1.00 91.50 120 ASN A CA 1
ATOM 917 C C . ASN A 1 120 ? -11.786 3.219 6.292 1.00 91.50 120 ASN A C 1
ATOM 919 O O . ASN A 1 120 ? -12.705 2.402 6.233 1.00 91.50 120 ASN A O 1
ATOM 923 N N . ALA A 1 121 ? -11.847 4.303 7.069 1.00 90.31 121 ALA A N 1
ATOM 924 C CA . ALA A 1 121 ? -13.014 4.669 7.883 1.00 90.31 121 ALA A CA 1
ATOM 925 C C . ALA A 1 121 ? -13.520 3.539 8.815 1.00 90.31 121 ALA A C 1
ATOM 927 O O . ALA A 1 121 ? -14.720 3.305 8.950 1.00 90.31 121 ALA A O 1
ATOM 928 N N . GLY A 1 122 ? -12.601 2.812 9.457 1.00 91.69 122 GLY A N 1
ATOM 929 C CA . GLY A 1 122 ? -12.902 1.664 10.322 1.00 91.69 122 GLY A CA 1
ATOM 930 C C . GLY A 1 122 ? -12.950 0.324 9.582 1.00 91.69 122 GLY A C 1
ATOM 931 O O . GLY A 1 122 ? -13.092 -0.727 10.216 1.00 91.69 122 GLY A O 1
ATOM 932 N N . ASN A 1 123 ? -12.817 0.334 8.253 1.00 93.19 123 ASN A N 1
ATOM 933 C CA . ASN A 1 123 ? -12.757 -0.869 7.444 1.00 93.19 123 ASN A CA 1
ATOM 934 C C . ASN A 1 123 ? -11.312 -1.259 7.126 1.00 93.19 123 ASN A C 1
ATOM 936 O O . ASN A 1 123 ? -10.673 -0.635 6.282 1.00 93.19 123 ASN A O 1
ATOM 940 N N . LEU A 1 124 ? -10.811 -2.314 7.777 1.00 96.94 124 LEU A N 1
ATOM 941 C CA . LEU A 1 124 ? -9.546 -2.924 7.377 1.00 96.94 124 LEU A CA 1
ATOM 942 C C . LEU A 1 124 ? -9.715 -3.557 5.990 1.00 96.94 124 LEU A C 1
ATOM 944 O O . LEU A 1 124 ? -10.579 -4.419 5.804 1.00 96.94 124 LEU A O 1
ATOM 948 N N . GLN A 1 125 ? -8.904 -3.134 5.027 1.00 97.88 125 GLN A N 1
ATOM 949 C CA . GLN A 1 125 ? -8.996 -3.601 3.646 1.00 97.88 125 GLN A CA 1
ATOM 950 C C . GLN A 1 125 ? -7.623 -3.732 2.986 1.00 97.88 125 GLN A C 1
ATOM 952 O O . GLN A 1 125 ? -6.675 -3.046 3.362 1.00 97.88 125 GLN A O 1
ATOM 957 N N . LEU A 1 126 ? -7.547 -4.614 1.988 1.00 97.94 126 LEU A N 1
ATOM 958 C CA . LEU A 1 126 ? -6.413 -4.769 1.082 1.00 97.94 126 LEU A CA 1
ATOM 959 C C . LEU A 1 126 ? -6.770 -4.147 -0.272 1.00 97.94 126 LEU A C 1
ATOM 961 O O . LEU A 1 126 ? -7.759 -4.545 -0.893 1.00 97.94 126 LEU A O 1
ATOM 965 N N . ARG A 1 127 ? -5.956 -3.205 -0.743 1.00 97.81 127 ARG A N 1
ATOM 966 C CA . ARG A 1 127 ? -5.994 -2.696 -2.118 1.00 97.81 127 ARG A CA 1
ATOM 967 C C . ARG A 1 127 ? -4.922 -3.375 -2.955 1.00 97.81 127 ARG A C 1
ATOM 969 O O . ARG A 1 127 ? -3.812 -3.600 -2.476 1.00 97.81 127 ARG A O 1
ATOM 976 N N . VAL A 1 128 ? -5.275 -3.691 -4.197 1.00 97.94 128 VAL A N 1
ATOM 977 C CA . VAL A 1 128 ? -4.403 -4.380 -5.151 1.00 97.94 128 VAL A CA 1
ATOM 978 C C . VAL A 1 128 ? -4.414 -3.645 -6.484 1.00 97.94 128 VAL A C 1
ATOM 980 O O . VAL A 1 128 ? -5.460 -3.566 -7.133 1.00 97.94 128 VAL A O 1
ATOM 983 N N . TRP A 1 129 ? -3.247 -3.193 -6.928 1.00 97.75 129 TRP A N 1
ATOM 984 C CA . TRP A 1 129 ? -2.993 -2.746 -8.297 1.00 97.75 129 TRP A CA 1
ATOM 985 C C . TRP A 1 129 ? -2.372 -3.905 -9.075 1.00 97.75 129 TRP A C 1
ATOM 987 O O . TRP A 1 129 ? -1.166 -4.119 -9.059 1.00 97.75 129 TRP A O 1
ATOM 997 N N . ALA A 1 130 ? -3.230 -4.705 -9.711 1.00 97.00 130 ALA A N 1
ATOM 998 C CA . ALA A 1 130 ? -2.811 -5.882 -10.479 1.00 97.00 130 ALA A CA 1
ATOM 999 C C . ALA A 1 130 ? -2.563 -5.569 -11.966 1.00 97.00 130 ALA A C 1
ATOM 1001 O O . ALA A 1 130 ? -2.111 -6.437 -12.709 1.00 97.00 130 ALA A O 1
ATOM 1002 N N . ASP A 1 131 ? -2.891 -4.355 -12.406 1.00 96.94 131 ASP A N 1
ATOM 1003 C CA . ASP A 1 131 ? -2.712 -3.873 -13.771 1.00 96.94 131 ASP A CA 1
ATOM 1004 C C . ASP A 1 131 ? -2.029 -2.506 -13.721 1.00 96.94 131 ASP A C 1
ATOM 1006 O O . ASP A 1 131 ? -2.636 -1.523 -13.297 1.00 96.94 131 ASP A O 1
ATOM 1010 N N . ILE A 1 132 ? -0.768 -2.458 -14.160 1.00 95.94 132 ILE A N 1
ATOM 1011 C CA . ILE A 1 132 ? 0.069 -1.248 -14.157 1.00 95.94 132 ILE A CA 1
ATOM 1012 C C . ILE A 1 132 ? -0.542 -0.105 -14.981 1.00 95.94 132 ILE A C 1
ATOM 1014 O O . ILE A 1 132 ? -0.194 1.049 -14.782 1.00 95.94 132 ILE A O 1
ATOM 1018 N N . ASN A 1 133 ? -1.474 -0.402 -15.890 1.00 97.00 133 ASN A N 1
ATOM 1019 C CA . ASN A 1 133 ? -2.104 0.598 -16.754 1.00 97.00 133 ASN A CA 1
ATOM 1020 C C . ASN A 1 133 ? -3.355 1.235 -16.131 1.00 97.00 133 ASN A C 1
ATOM 1022 O O . ASN A 1 133 ? -4.036 2.017 -16.797 1.00 97.00 133 ASN A O 1
ATOM 1026 N N . LYS A 1 134 ? -3.718 0.855 -14.900 1.00 96.44 134 LYS A N 1
ATOM 1027 C CA . LYS A 1 134 ? -4.886 1.386 -14.195 1.00 96.44 134 LYS A CA 1
ATOM 1028 C C . LYS A 1 134 ? -4.456 2.223 -13.004 1.00 96.44 134 LYS A C 1
ATOM 1030 O O . LYS A 1 134 ? -3.775 1.738 -12.106 1.00 96.44 134 LYS A O 1
ATOM 1035 N N . GLU A 1 135 ? -4.929 3.463 -12.998 1.00 94.81 135 GLU A N 1
ATOM 1036 C CA . GLU A 1 135 ? -4.738 4.408 -11.900 1.00 94.81 135 GLU A CA 1
ATOM 1037 C C . GLU A 1 135 ? -5.395 3.906 -10.604 1.00 94.81 135 GLU A C 1
ATOM 1039 O O . GLU A 1 135 ? -4.773 3.856 -9.541 1.00 94.81 135 GLU A O 1
ATOM 1044 N N . ASP A 1 136 ? -6.647 3.460 -10.707 1.00 95.88 136 ASP A N 1
ATOM 1045 C CA . ASP A 1 136 ? -7.401 2.927 -9.579 1.00 95.88 136 ASP A CA 1
ATOM 1046 C C . ASP A 1 136 ? -6.998 1.482 -9.231 1.00 95.88 136 ASP A C 1
ATOM 1048 O O . ASP A 1 136 ? -6.666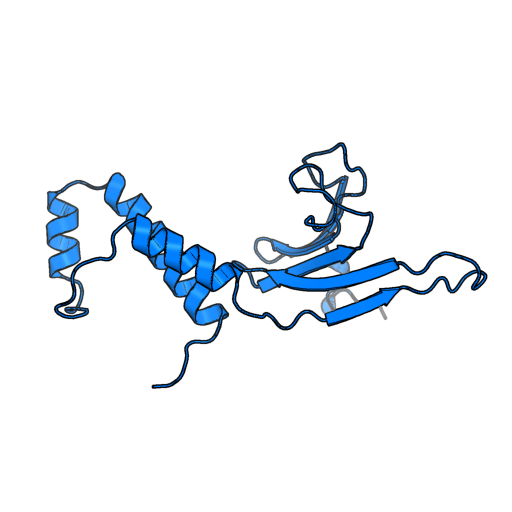 0.690 -10.126 1.00 95.88 136 ASP A O 1
ATOM 1052 N N . PRO A 1 137 ? -7.116 1.080 -7.945 1.00 96.50 137 PRO A N 1
ATOM 1053 C CA . PRO A 1 137 ? -6.912 -0.302 -7.544 1.00 96.50 137 PRO A CA 1
ATOM 1054 C C . PRO A 1 137 ? -7.791 -1.239 -8.370 1.00 96.50 137 PRO A C 1
ATOM 1056 O O . PRO A 1 137 ? -9.008 -1.075 -8.465 1.00 96.50 137 PRO A O 1
ATOM 1059 N N . THR A 1 138 ? -7.182 -2.286 -8.916 1.00 98.00 138 THR A N 1
ATOM 1060 C CA . THR A 1 138 ? -7.914 -3.336 -9.633 1.00 98.00 138 THR A CA 1
ATOM 1061 C C . THR A 1 138 ? -8.841 -4.103 -8.693 1.00 98.00 138 THR A C 1
ATOM 1063 O O . THR A 1 138 ? -9.915 -4.536 -9.105 1.00 98.00 138 THR A O 1
ATOM 1066 N N . HIS A 1 139 ? -8.439 -4.260 -7.427 1.00 98.00 139 HIS A N 1
ATOM 1067 C CA . HIS A 1 139 ? -9.263 -4.878 -6.395 1.00 98.00 139 HIS A CA 1
ATOM 1068 C C . HIS A 1 139 ? -9.191 -4.100 -5.085 1.00 98.00 139 HIS A C 1
ATOM 1070 O O . HIS A 1 139 ? -8.137 -3.604 -4.685 1.00 98.00 139 HIS A O 1
ATOM 1076 N N . VAL A 1 140 ? -10.323 -4.084 -4.384 1.00 97.81 140 VAL A N 1
ATOM 1077 C CA . VAL A 1 140 ? -10.431 -3.647 -2.993 1.00 97.81 140 VAL A CA 1
ATOM 1078 C C . VAL A 1 140 ? -11.137 -4.758 -2.225 1.00 97.81 140 VAL A C 1
ATOM 1080 O O . VAL A 1 140 ? -12.309 -5.047 -2.464 1.00 97.81 140 VAL A O 1
ATOM 1083 N N . ILE A 1 141 ? -10.406 -5.417 -1.330 1.00 98.06 141 ILE A N 1
ATOM 1084 C CA . ILE A 1 141 ? -10.877 -6.571 -0.565 1.00 98.06 141 ILE A CA 1
ATOM 1085 C C . ILE A 1 141 ? -11.083 -6.130 0.879 1.00 98.06 141 ILE A C 1
ATOM 1087 O O . ILE A 1 141 ? -10.126 -5.851 1.599 1.00 98.06 141 ILE A O 1
ATOM 1091 N N . SER A 1 142 ? -12.337 -6.085 1.322 1.00 97.06 142 SER A N 1
ATOM 1092 C CA . SER A 1 142 ? -12.652 -5.819 2.725 1.00 97.06 142 SER A CA 1
ATOM 1093 C C . SER A 1 142 ? -12.348 -7.040 3.592 1.00 97.06 142 SER A C 1
ATOM 1095 O O . SER A 1 142 ? -12.768 -8.154 3.285 1.00 97.06 142 SER A O 1
ATOM 1097 N N . LEU A 1 143 ? -11.676 -6.815 4.721 1.00 96.81 143 LEU A N 1
ATOM 1098 C CA . LEU A 1 143 ? -11.370 -7.841 5.716 1.00 96.81 143 LEU A CA 1
ATOM 1099 C C . LEU A 1 143 ? -12.390 -7.872 6.868 1.00 96.81 143 LEU A C 1
ATOM 1101 O O . LEU A 1 143 ? -12.144 -8.530 7.875 1.00 96.81 143 LEU A O 1
ATOM 1105 N N . GLN A 1 144 ? -13.558 -7.221 6.745 1.00 96.06 144 GLN A N 1
ATOM 1106 C CA . GLN A 1 144 ? -14.601 -7.277 7.790 1.00 96.06 144 GLN A CA 1
ATOM 1107 C C . GLN A 1 144 ? -15.030 -8.712 8.114 1.00 96.06 144 GLN A C 1
ATOM 1109 O O . GLN A 1 144 ? -15.239 -9.041 9.278 1.00 96.06 144 GLN A O 1
ATOM 1114 N N . GLY A 1 145 ? -15.115 -9.575 7.097 1.00 95.25 145 GLY A N 1
ATOM 1115 C CA . GLY A 1 145 ? -15.435 -10.993 7.277 1.00 95.25 145 GLY A CA 1
ATOM 1116 C C . GLY A 1 145 ? -14.352 -11.787 8.018 1.00 95.25 145 GLY A C 1
ATOM 1117 O O . GLY A 1 145 ? -14.634 -12.867 8.520 1.00 95.25 145 GLY A O 1
ATOM 1118 N N . ALA A 1 146 ? -13.130 -11.256 8.121 1.00 95.75 146 ALA A N 1
ATOM 1119 C CA . ALA A 1 146 ? -12.025 -11.874 8.852 1.00 95.75 146 ALA A CA 1
ATOM 1120 C C . ALA A 1 146 ? -11.987 -11.475 10.338 1.00 95.75 146 ALA A C 1
ATOM 1122 O O . ALA A 1 146 ? -11.106 -11.921 11.075 1.00 95.75 146 ALA A O 1
ATOM 1123 N N . LYS A 1 147 ? -12.922 -10.637 10.805 1.00 95.12 147 LYS A N 1
ATOM 1124 C CA . LYS A 1 147 ? -13.050 -10.341 12.233 1.00 95.12 147 LYS A CA 1
ATOM 1125 C C . LYS A 1 147 ? -13.330 -11.623 13.012 1.00 95.12 147 LYS A C 1
ATOM 1127 O O . LYS A 1 147 ? -14.129 -12.453 12.591 1.00 95.12 147 LYS A O 1
ATOM 1132 N N . ASN A 1 148 ? -12.737 -11.742 14.200 1.00 95.88 148 ASN A N 1
ATOM 1133 C CA . ASN A 1 148 ? -12.926 -12.913 15.062 1.00 95.88 148 ASN A CA 1
ATOM 1134 C C . ASN A 1 148 ? -14.408 -13.202 15.363 1.00 95.88 148 ASN A C 1
ATOM 1136 O O . ASN A 1 148 ? -14.782 -14.365 15.450 1.00 95.88 148 ASN A O 1
ATOM 1140 N N . GLU A 1 149 ? -15.243 -12.162 15.468 1.00 96.38 149 GLU A N 1
ATOM 1141 C CA . GLU A 1 149 ? -16.696 -12.272 15.690 1.00 96.38 149 GLU A CA 1
ATOM 1142 C C . GLU A 1 149 ? -17.467 -12.932 14.533 1.00 96.38 149 GLU A C 1
ATOM 1144 O O . GLU A 1 149 ? -18.598 -13.360 14.724 1.00 96.38 149 GLU A O 1
ATOM 1149 N N . MET A 1 150 ? -16.859 -13.040 13.347 1.00 95.44 150 MET A N 1
ATOM 1150 C CA . MET A 1 150 ? -17.449 -13.681 12.166 1.00 95.44 150 MET A CA 1
ATOM 1151 C C . MET A 1 150 ? -17.106 -15.174 12.065 1.00 95.44 150 MET A C 1
ATOM 1153 O O . MET A 1 150 ? -17.564 -15.851 11.144 1.00 95.44 150 MET A O 1
ATOM 1157 N N . ARG A 1 151 ? -16.284 -15.706 12.982 1.00 94.94 151 ARG A N 1
ATOM 1158 C CA . ARG A 1 151 ? -15.905 -17.122 12.998 1.00 94.94 151 ARG A CA 1
ATOM 1159 C C . ARG A 1 151 ? -17.133 -17.989 13.286 1.00 94.94 151 ARG A C 1
ATOM 1161 O O . ARG A 1 151 ? -17.788 -17.811 14.306 1.00 94.94 151 ARG A O 1
ATOM 1168 N N . GLN A 1 152 ? -17.403 -18.943 12.400 1.00 93.31 152 GLN A N 1
ATOM 1169 C CA . GLN A 1 152 ? -18.397 -19.994 12.616 1.00 93.31 152 GLN A CA 1
ATOM 1170 C C . GLN A 1 152 ? -17.719 -21.202 13.279 1.00 93.31 152 GLN A C 1
ATOM 1172 O O . GLN A 1 152 ? -16.568 -21.507 12.949 1.00 93.31 152 GLN A O 1
ATOM 1177 N N . GLU A 1 153 ? -18.409 -21.829 14.232 1.00 78.94 153 GLU A N 1
ATOM 1178 C CA . GLU A 1 153 ? -18.000 -23.091 14.874 1.00 78.94 153 GLU A CA 1
ATOM 1179 C C . GLU A 1 153 ? -18.345 -24.312 14.015 1.00 78.94 153 GLU A C 1
ATOM 1181 O O . GLU A 1 153 ? -19.402 -24.286 13.339 1.00 78.94 153 GLU A O 1
#

Organism: NCBI:txid2302434

Foldseek 3Di:
DDDD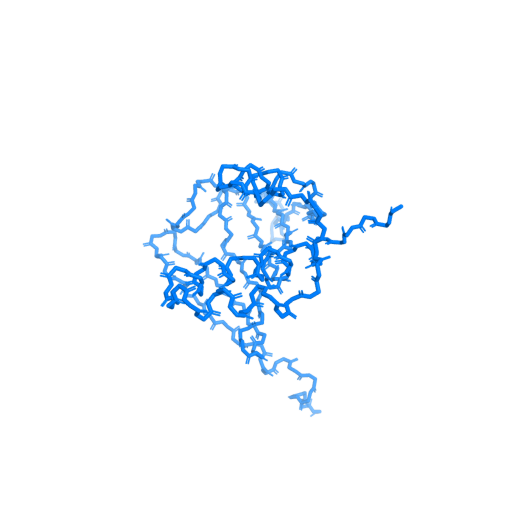DLQRVLVVLVVVVVVVVCVVVDDPVVVVVVVVPDDPPDPDDDDDPVRSVVVVVVSVVPDFPKDWDWDADPPPRPDDIWIKIWGQDRHFRKIFMFIQQDAALVDDHRPHGQWIFGQDVNWTWIFGCPDNNDNGGPDIGTCPCVPPVNDDD

pLDDT: mean 74.82, std 19.11, range [38.66, 98.06]